Protein AF-A0A938QJS7-F1 (afdb_monomer)

Structure (mmCIF, N/CA/C/O backbone):
data_AF-A0A938QJS7-F1
#
_entry.id   AF-A0A938QJS7-F1
#
loop_
_atom_site.group_PDB
_atom_site.id
_atom_site.type_symbol
_atom_site.label_atom_id
_atom_site.label_alt_id
_atom_site.label_comp_id
_atom_site.label_asym_id
_atom_site.label_entity_id
_atom_site.label_seq_id
_atom_site.pdbx_PDB_ins_code
_atom_site.Cartn_x
_atom_site.Cartn_y
_atom_site.Cartn_z
_atom_site.occupancy
_atom_site.B_iso_or_equiv
_atom_site.auth_seq_id
_atom_site.auth_c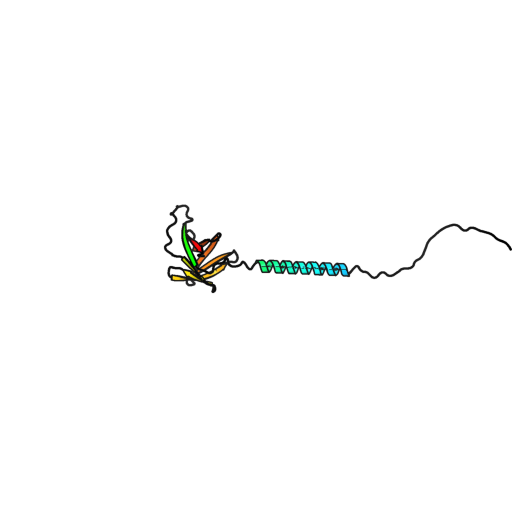omp_id
_atom_site.auth_asym_id
_atom_site.auth_atom_id
_atom_site.pdbx_PDB_model_num
ATOM 1 N N . MET A 1 1 ? 37.784 -18.267 113.689 1.00 31.81 1 MET A N 1
ATOM 2 C CA . MET A 1 1 ? 38.723 -17.239 114.183 1.00 31.81 1 MET A CA 1
ATOM 3 C C . MET A 1 1 ? 39.275 -16.461 113.005 1.00 31.81 1 MET A C 1
ATOM 5 O O . MET A 1 1 ? 39.769 -17.076 112.076 1.00 31.81 1 MET A O 1
ATOM 9 N N . LYS A 1 2 ? 39.216 -15.135 113.147 1.00 38.06 2 LYS A N 1
ATOM 10 C CA . LYS A 1 2 ? 39.923 -14.070 112.426 1.00 38.06 2 LYS A CA 1
ATOM 11 C C . LYS A 1 2 ? 39.635 -13.803 110.934 1.00 38.06 2 LYS A C 1
ATOM 13 O O . LYS A 1 2 ? 39.236 -14.695 110.198 1.00 38.06 2 LYS A O 1
ATOM 18 N N . PRO A 1 3 ? 39.768 -12.517 110.554 1.00 42.88 3 PRO A N 1
ATOM 19 C CA . PRO A 1 3 ? 38.965 -11.853 109.534 1.00 42.88 3 PRO A CA 1
ATOM 20 C C . PRO A 1 3 ? 39.857 -11.226 108.444 1.00 42.88 3 PRO A C 1
ATOM 22 O O . PRO A 1 3 ? 41.073 -11.386 108.450 1.00 42.88 3 PRO A O 1
ATOM 25 N N . GLY A 1 4 ? 39.261 -10.381 107.603 1.00 36.72 4 GLY A N 1
ATOM 26 C CA . GLY A 1 4 ? 39.935 -9.143 107.207 1.00 36.72 4 GLY A CA 1
ATOM 27 C C . GLY A 1 4 ? 40.539 -9.112 105.806 1.00 36.72 4 GLY A C 1
ATOM 28 O O . GLY A 1 4 ? 41.661 -9.540 105.584 1.00 36.72 4 GLY A O 1
ATOM 29 N N . VAL A 1 5 ? 39.789 -8.482 104.899 1.00 41.59 5 VAL A N 1
ATOM 30 C CA . VAL A 1 5 ? 40.177 -7.264 104.160 1.00 41.59 5 VAL A CA 1
ATOM 31 C C . VAL A 1 5 ? 41.667 -7.108 103.817 1.00 41.59 5 VAL A C 1
ATOM 33 O O . VAL A 1 5 ? 42.473 -6.833 104.703 1.00 41.59 5 VAL A O 1
ATOM 36 N N . ARG A 1 6 ? 41.983 -7.012 102.515 1.00 39.94 6 ARG A N 1
ATOM 37 C CA . ARG A 1 6 ? 42.830 -5.929 101.975 1.00 39.94 6 ARG A CA 1
ATOM 38 C C . ARG A 1 6 ? 42.697 -5.779 100.456 1.00 39.94 6 ARG A C 1
ATOM 40 O O . ARG A 1 6 ? 42.324 -6.695 99.739 1.00 39.94 6 ARG A O 1
ATOM 47 N N . ARG A 1 7 ? 42.932 -4.534 100.045 1.00 41.22 7 ARG A N 1
ATOM 48 C CA . ARG A 1 7 ? 42.680 -3.896 98.750 1.00 41.22 7 ARG A CA 1
ATOM 49 C C . ARG A 1 7 ? 43.703 -4.307 97.686 1.00 41.22 7 ARG A C 1
ATOM 51 O O . ARG A 1 7 ? 44.862 -4.524 98.019 1.00 41.22 7 ARG A O 1
ATOM 58 N N . GLY A 1 8 ? 43.297 -4.216 96.423 1.00 38.75 8 GLY A N 1
ATOM 59 C CA . GLY A 1 8 ? 44.179 -4.072 95.265 1.00 38.75 8 GLY A CA 1
ATOM 60 C C . GLY A 1 8 ? 43.386 -3.459 94.114 1.00 38.75 8 GLY A C 1
ATOM 61 O O . GLY A 1 8 ? 42.464 -4.082 93.605 1.00 38.75 8 GLY A O 1
ATOM 62 N N . VAL A 1 9 ? 43.679 -2.203 93.789 1.00 39.91 9 VAL A N 1
ATOM 63 C CA . VAL A 1 9 ? 43.044 -1.393 92.741 1.00 39.91 9 VAL A CA 1
ATOM 64 C C . VAL A 1 9 ? 43.908 -1.460 91.477 1.00 39.91 9 VAL A C 1
ATOM 66 O O . VAL A 1 9 ? 45.121 -1.602 91.589 1.00 39.91 9 VAL A O 1
ATOM 69 N N . ALA A 1 10 ? 43.259 -1.232 90.331 1.00 39.81 10 ALA A N 1
ATOM 70 C CA . ALA A 1 10 ? 43.796 -0.803 89.032 1.00 39.81 10 ALA A CA 1
ATOM 71 C C . ALA A 1 10 ? 44.289 -1.884 88.048 1.00 39.81 10 ALA A C 1
ATOM 73 O O . ALA A 1 10 ? 45.378 -2.420 88.177 1.00 39.81 10 ALA A O 1
ATOM 74 N N . GLY A 1 11 ? 43.505 -2.053 86.974 1.00 33.34 11 GLY A N 1
ATOM 75 C CA . GLY A 1 11 ? 43.893 -1.525 85.658 1.00 33.34 11 GLY A CA 1
ATOM 76 C C . GLY A 1 11 ? 44.690 -2.433 84.714 1.00 33.34 11 GLY A C 1
ATOM 77 O O . GLY A 1 11 ? 45.764 -2.906 85.053 1.00 33.34 11 GLY A O 1
ATOM 78 N N . GLY A 1 12 ? 44.199 -2.533 83.471 1.00 34.16 12 GLY A N 1
ATOM 79 C CA . GLY A 1 12 ? 45.002 -2.856 82.280 1.00 34.16 12 GLY A CA 1
ATOM 80 C C . GLY A 1 12 ? 44.908 -4.310 81.816 1.00 34.16 12 GLY A C 1
ATOM 81 O O . GLY A 1 12 ? 45.671 -5.150 82.259 1.00 34.16 12 GLY A O 1
ATOM 82 N N . THR A 1 13 ? 43.882 -4.665 81.038 1.00 41.47 13 THR A N 1
ATOM 83 C CA . THR A 1 13 ? 43.940 -4.878 79.569 1.00 41.47 13 THR A CA 1
ATOM 84 C C . THR A 1 13 ? 44.776 -6.066 79.092 1.00 41.47 13 THR A C 1
ATOM 86 O O . THR A 1 13 ? 46.000 -6.026 79.154 1.00 41.47 13 THR A O 1
ATOM 89 N N . GLY A 1 14 ? 44.111 -7.005 78.408 1.00 34.44 14 GLY A N 1
ATOM 90 C CA . GLY A 1 14 ? 44.694 -7.657 77.234 1.00 34.44 14 GLY A CA 1
ATOM 91 C C . GLY A 1 14 ? 44.425 -9.154 77.084 1.00 34.44 14 GLY A C 1
ATOM 92 O O . GLY A 1 14 ? 44.736 -9.934 77.971 1.00 34.44 14 GLY A O 1
ATOM 93 N N . ALA A 1 15 ? 43.977 -9.495 75.873 1.00 38.72 15 ALA A N 1
ATOM 94 C CA . ALA A 1 15 ? 43.980 -10.792 75.186 1.00 38.72 15 ALA A CA 1
ATOM 95 C C . ALA A 1 15 ? 42.708 -11.658 75.331 1.00 38.72 15 ALA A C 1
ATOM 97 O O . ALA A 1 15 ? 42.377 -12.111 76.416 1.00 38.72 15 ALA A O 1
ATOM 98 N N . ASP A 1 16 ? 41.835 -11.775 74.322 1.00 43.22 16 ASP A N 1
ATOM 99 C CA . ASP A 1 16 ? 41.950 -12.347 72.956 1.00 43.22 16 ASP A CA 1
ATOM 100 C C . ASP A 1 16 ? 41.222 -13.708 72.919 1.00 43.22 16 ASP A C 1
ATOM 102 O O . ASP A 1 16 ? 41.701 -14.709 73.443 1.00 43.22 16 ASP A O 1
ATOM 106 N N . ALA A 1 17 ? 40.037 -13.732 72.306 1.00 45.16 17 ALA A N 1
ATOM 107 C CA . ALA A 1 17 ? 39.396 -14.949 71.818 1.00 45.16 17 ALA A CA 1
ATOM 108 C C . ALA A 1 17 ? 38.735 -14.626 70.471 1.00 45.16 17 ALA A C 1
ATOM 110 O O . ALA A 1 17 ? 37.600 -14.155 70.389 1.00 45.16 17 ALA A O 1
ATOM 111 N N . ARG A 1 18 ? 39.511 -14.823 69.400 1.00 48.50 18 ARG A N 1
ATOM 112 C CA . ARG A 1 18 ? 39.071 -14.771 68.001 1.00 48.50 18 ARG A CA 1
ATOM 113 C C . ARG A 1 18 ? 38.033 -15.852 67.726 1.00 48.50 18 ARG A C 1
ATOM 115 O O . ARG A 1 18 ? 38.361 -17.034 67.713 1.00 48.50 18 ARG A O 1
ATOM 122 N N . GLU A 1 19 ? 36.823 -15.438 67.375 1.00 44.62 19 GLU A N 1
ATOM 123 C CA . GLU A 1 19 ? 35.841 -16.308 66.735 1.00 44.62 19 GLU A CA 1
ATOM 124 C C . GLU A 1 19 ? 35.809 -16.012 65.225 1.00 44.62 19 GLU A C 1
ATOM 126 O O . GLU A 1 19 ? 35.437 -14.926 64.772 1.00 44.62 19 GLU A O 1
ATOM 131 N N . CYS A 1 20 ? 36.267 -16.982 64.431 1.00 45.56 20 CYS A N 1
ATOM 132 C CA . CYS A 1 20 ? 36.286 -16.945 62.970 1.00 45.56 20 CYS A CA 1
ATOM 133 C C . CYS A 1 20 ? 34.866 -16.812 62.387 1.00 45.56 20 CYS A C 1
ATOM 135 O O . CYS A 1 20 ? 34.156 -17.804 62.222 1.00 45.56 20 CYS A O 1
ATOM 137 N N . ARG A 1 21 ? 34.460 -15.605 61.971 1.00 49.22 21 ARG A N 1
ATOM 138 C CA . ARG A 1 21 ? 33.274 -15.420 61.116 1.00 49.22 21 ARG A CA 1
ATOM 139 C C . ARG A 1 21 ? 33.619 -15.666 59.644 1.00 49.22 21 ARG A C 1
ATOM 141 O O . ARG A 1 21 ? 34.355 -14.900 59.027 1.00 49.22 21 ARG A O 1
ATOM 148 N N . LYS A 1 22 ? 33.026 -16.719 59.065 1.00 54.34 22 LYS A N 1
ATOM 149 C CA . LYS A 1 22 ? 32.989 -16.978 57.613 1.00 54.34 22 LYS A CA 1
ATOM 150 C C . LYS A 1 22 ? 32.364 -15.784 56.857 1.00 54.34 22 LYS A C 1
ATOM 152 O O . LYS A 1 22 ? 31.406 -15.185 57.353 1.00 54.34 22 LYS A O 1
ATOM 157 N N . PRO A 1 23 ? 32.839 -15.440 55.646 1.00 47.91 23 PRO A N 1
ATOM 158 C CA . PRO A 1 23 ? 32.378 -14.253 54.937 1.00 47.91 23 PRO A CA 1
ATOM 159 C C . PRO A 1 23 ? 31.032 -14.504 54.231 1.00 47.91 23 PRO A C 1
ATOM 161 O O . PRO A 1 23 ? 30.998 -15.009 53.114 1.00 47.91 23 PRO A O 1
ATOM 164 N N . LYS A 1 24 ? 29.920 -14.047 54.825 1.00 51.16 24 LYS A N 1
ATOM 165 C CA . LYS A 1 24 ? 28.575 -13.954 54.197 1.00 51.16 24 LYS A CA 1
ATOM 166 C C . LYS A 1 24 ? 28.483 -12.966 53.009 1.00 51.16 24 LYS A C 1
ATOM 168 O O . LYS A 1 24 ? 27.407 -12.703 52.489 1.00 51.16 24 LYS A O 1
ATOM 173 N N . ARG A 1 25 ? 29.595 -12.362 52.577 1.00 49.28 25 ARG A N 1
ATOM 174 C CA . ARG A 1 25 ? 29.594 -11.199 51.666 1.00 49.28 25 ARG A CA 1
ATOM 175 C C . ARG A 1 25 ? 29.548 -11.554 50.171 1.00 49.28 25 ARG A C 1
ATOM 177 O O . ARG A 1 25 ? 29.417 -10.650 49.354 1.00 49.28 25 ARG A O 1
ATOM 184 N N . LYS A 1 26 ? 29.676 -12.834 49.796 1.00 48.00 26 LYS A N 1
ATOM 185 C CA . LYS A 1 26 ? 29.774 -13.254 48.382 1.00 48.00 26 LYS A CA 1
ATOM 186 C C . LYS A 1 26 ? 28.435 -13.619 47.723 1.00 48.00 26 LYS A C 1
ATOM 188 O O . LYS A 1 26 ? 28.330 -13.484 46.510 1.00 48.00 26 LYS A O 1
ATOM 193 N N . GLU A 1 27 ? 27.411 -14.010 48.483 1.00 50.72 27 GLU A N 1
ATOM 194 C CA . GLU A 1 27 ? 26.115 -14.434 47.916 1.00 50.72 27 GLU A CA 1
ATOM 195 C C . GLU A 1 27 ? 25.278 -13.253 47.400 1.00 50.72 27 GLU A C 1
ATOM 197 O O . GLU A 1 27 ? 24.736 -13.310 46.297 1.00 50.72 27 GLU A O 1
ATOM 202 N N . ASN A 1 28 ? 25.264 -12.131 48.127 1.00 52.06 28 ASN A N 1
ATOM 203 C CA . ASN A 1 28 ? 24.489 -10.946 47.734 1.00 52.06 28 ASN A CA 1
ATOM 204 C C . ASN A 1 28 ? 24.982 -10.314 46.422 1.00 52.06 28 ASN A C 1
ATOM 206 O O . ASN A 1 28 ? 24.190 -9.776 45.654 1.00 52.06 28 ASN A O 1
ATOM 210 N N . TYR A 1 29 ? 26.283 -10.406 46.135 1.00 51.53 29 TYR A N 1
ATOM 211 C CA . TYR A 1 29 ? 26.866 -9.831 44.920 1.00 51.53 29 TYR A CA 1
ATOM 212 C C . TYR A 1 29 ? 26.600 -10.691 43.675 1.00 51.53 29 TYR A C 1
ATOM 214 O O . TYR A 1 29 ? 26.542 -10.177 42.559 1.00 51.53 29 TYR A O 1
ATOM 222 N N . PHE A 1 30 ? 26.434 -12.003 43.8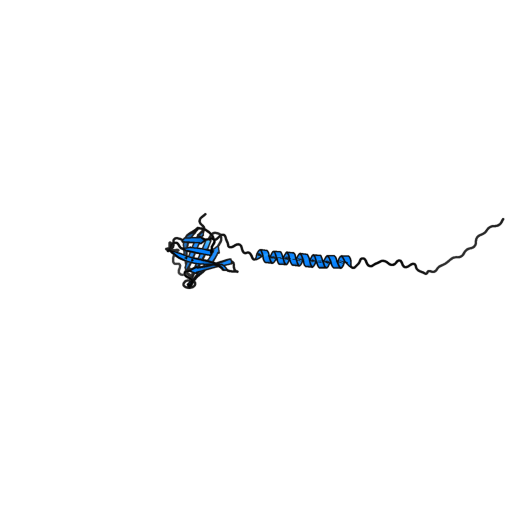60 1.00 51.53 30 PHE A N 1
ATOM 223 C CA . PHE A 1 30 ? 26.111 -12.931 42.779 1.00 51.53 30 PHE A CA 1
ATOM 224 C C . PHE A 1 30 ? 24.640 -12.803 42.363 1.00 51.53 30 PHE A C 1
ATOM 226 O O . PHE A 1 30 ? 24.362 -12.635 41.178 1.00 51.53 30 PHE A O 1
ATOM 233 N N . MET A 1 31 ? 23.723 -12.755 43.339 1.00 54.00 31 MET A N 1
ATOM 234 C CA . MET A 1 31 ? 22.284 -12.546 43.107 1.00 54.00 31 MET A CA 1
ATOM 235 C C . MET A 1 31 ? 21.978 -11.223 42.385 1.00 54.00 31 MET A C 1
ATOM 237 O O . MET A 1 31 ? 21.072 -11.152 41.560 1.00 54.00 31 MET A O 1
ATOM 241 N N . GLN A 1 32 ? 22.752 -10.167 42.652 1.00 55.44 32 GLN A N 1
ATOM 242 C CA . GLN A 1 32 ? 22.552 -8.867 42.009 1.00 55.44 32 GLN A CA 1
ATOM 243 C C . GLN A 1 32 ? 22.982 -8.869 40.530 1.00 55.44 32 GLN A C 1
ATOM 245 O O . GLN A 1 32 ? 22.318 -8.256 39.696 1.00 55.44 32 GLN A O 1
ATOM 250 N N . LYS A 1 33 ? 24.057 -9.587 40.172 1.00 57.19 33 LYS A N 1
ATOM 251 C CA . LYS A 1 33 ? 24.525 -9.687 38.776 1.00 57.19 33 LYS A CA 1
ATOM 252 C C . LYS A 1 33 ? 23.606 -10.548 37.913 1.00 57.19 33 LYS A C 1
ATOM 254 O O . LYS A 1 33 ? 23.362 -10.199 36.760 1.00 5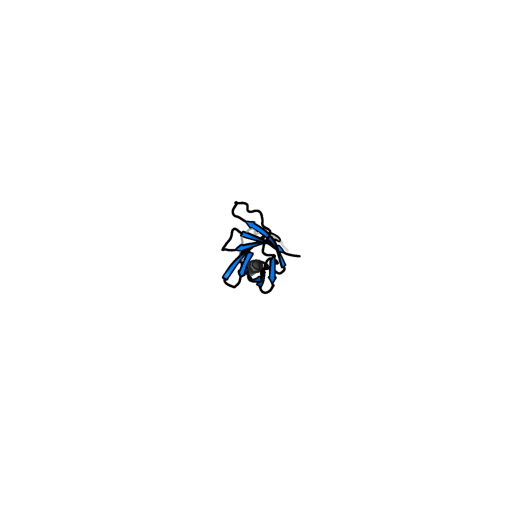7.19 33 LYS A O 1
ATOM 259 N N . THR A 1 34 ? 23.076 -11.639 38.463 1.00 60.81 34 THR A N 1
ATOM 260 C CA . THR A 1 34 ? 22.123 -12.501 37.749 1.00 60.81 34 THR A CA 1
ATOM 261 C C . THR A 1 34 ? 20.790 -11.793 37.518 1.00 60.81 34 THR A C 1
ATOM 263 O O . THR A 1 34 ? 20.240 -11.896 36.426 1.00 60.81 34 THR A O 1
ATOM 266 N N . PHE A 1 35 ? 20.309 -11.002 38.481 1.00 62.69 35 PHE A N 1
ATOM 267 C CA . PHE A 1 35 ? 19.076 -10.223 38.336 1.00 62.69 35 PHE A CA 1
ATOM 268 C C . PHE A 1 35 ? 19.180 -9.135 37.253 1.00 62.69 35 PHE A C 1
ATOM 270 O O . PHE A 1 35 ? 18.276 -8.990 36.433 1.00 62.69 35 PHE A O 1
ATOM 277 N N . VAL A 1 36 ? 20.309 -8.417 37.187 1.00 68.06 36 VAL A N 1
ATOM 278 C CA . VAL A 1 36 ? 20.558 -7.411 36.135 1.00 68.06 36 VAL A CA 1
ATOM 279 C C . VAL A 1 36 ? 20.659 -8.062 34.753 1.00 68.06 36 VAL A C 1
ATOM 281 O O . VAL A 1 36 ? 20.089 -7.546 33.793 1.00 68.06 36 VAL A O 1
ATOM 284 N N . ALA A 1 37 ? 21.324 -9.217 34.645 1.00 68.44 37 ALA A N 1
ATOM 285 C CA . ALA A 1 37 ? 21.391 -9.967 33.390 1.00 68.44 37 ALA A CA 1
ATOM 286 C C . ALA A 1 37 ? 20.005 -10.455 32.932 1.00 68.44 37 ALA A C 1
ATOM 288 O O . ALA A 1 37 ? 19.688 -10.396 31.744 1.00 68.44 37 ALA A O 1
ATOM 289 N N . LEU A 1 38 ? 19.158 -10.881 33.873 1.00 74.19 38 LEU A N 1
ATOM 290 C CA . LEU A 1 38 ? 17.805 -11.355 33.591 1.00 74.19 38 LEU A CA 1
ATOM 291 C C . LEU A 1 38 ? 16.886 -10.214 33.127 1.00 74.19 38 LEU A C 1
ATOM 293 O O . LEU A 1 38 ? 16.188 -10.366 32.128 1.00 74.19 38 LEU A O 1
ATOM 297 N N . ILE A 1 39 ? 16.949 -9.045 33.777 1.00 76.38 39 ILE A N 1
ATOM 298 C CA . ILE A 1 39 ? 16.239 -7.836 33.327 1.00 76.38 39 ILE A CA 1
ATOM 299 C C . ILE A 1 39 ? 16.727 -7.404 31.942 1.00 76.38 39 ILE A C 1
ATOM 301 O O . ILE A 1 39 ? 15.905 -7.107 31.081 1.00 76.38 39 ILE A O 1
ATOM 305 N N . GLY A 1 40 ? 18.039 -7.423 31.692 1.00 68.62 40 GLY A N 1
ATOM 306 C CA . GLY A 1 40 ? 18.592 -7.118 30.371 1.00 68.62 40 GLY A CA 1
ATOM 307 C C . GLY A 1 40 ? 18.064 -8.061 29.286 1.00 68.62 40 GLY A C 1
ATOM 308 O O . GLY A 1 40 ? 17.686 -7.599 28.209 1.00 68.62 40 GLY A O 1
ATOM 309 N N . CYS A 1 41 ? 17.946 -9.360 29.582 1.00 73.06 41 CYS A N 1
ATOM 310 C CA . CYS A 1 41 ? 17.360 -10.340 28.663 1.00 73.06 41 CYS A CA 1
ATOM 311 C C . CYS A 1 41 ? 15.868 -10.079 28.421 1.00 73.06 41 CYS A C 1
ATOM 313 O O . CYS A 1 41 ? 15.431 -10.118 27.276 1.00 73.06 41 CYS A O 1
ATOM 315 N N . ILE A 1 42 ? 15.094 -9.761 29.463 1.00 72.12 42 ILE A N 1
ATOM 316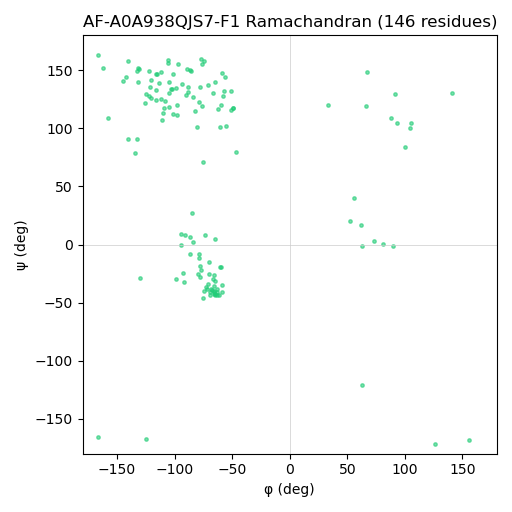 C CA . ILE A 1 42 ? 13.663 -9.439 29.339 1.00 72.12 42 ILE A CA 1
ATOM 317 C C . ILE A 1 42 ? 13.456 -8.158 28.522 1.00 72.12 42 ILE A C 1
ATOM 319 O O . ILE A 1 42 ? 12.604 -8.137 27.640 1.00 72.12 42 ILE A O 1
ATOM 323 N N . ILE A 1 43 ? 14.257 -7.112 28.753 1.00 69.94 43 ILE A N 1
ATOM 324 C CA . ILE A 1 43 ? 14.207 -5.870 27.967 1.00 69.94 43 ILE A CA 1
ATOM 325 C C . ILE A 1 43 ? 14.577 -6.150 26.505 1.00 69.94 43 ILE A C 1
ATOM 327 O O . ILE A 1 43 ? 13.887 -5.688 25.602 1.00 69.94 43 ILE A O 1
ATOM 331 N N . SER A 1 44 ? 15.611 -6.958 26.258 1.00 60.84 44 SER A N 1
ATOM 332 C CA . SER A 1 44 ? 16.014 -7.343 24.897 1.00 60.84 44 SER A CA 1
ATOM 333 C C . SER A 1 44 ? 14.914 -8.137 24.182 1.00 60.84 44 SER A C 1
ATOM 335 O O . SER A 1 44 ? 14.619 -7.870 23.020 1.00 60.84 44 SER A O 1
ATOM 337 N N . LEU A 1 45 ? 14.246 -9.057 24.886 1.00 60.97 45 LEU A N 1
ATOM 338 C CA . LEU A 1 45 ? 13.097 -9.802 24.365 1.00 60.97 45 LEU A CA 1
ATOM 339 C C . LEU A 1 45 ? 11.889 -8.888 24.095 1.00 60.97 45 LEU A C 1
ATOM 341 O O . LEU A 1 45 ? 11.245 -9.031 23.060 1.00 60.97 45 LEU A O 1
ATOM 345 N N . LEU A 1 46 ? 11.610 -7.910 24.963 1.00 59.19 46 LEU A N 1
ATOM 346 C CA . LEU A 1 46 ? 10.528 -6.933 24.773 1.00 59.19 46 LEU A CA 1
ATOM 347 C C . LEU A 1 46 ? 10.766 -6.012 23.564 1.00 59.19 46 LEU A C 1
ATOM 349 O O . LEU A 1 46 ? 9.815 -5.670 22.856 1.00 59.19 46 LEU A O 1
ATOM 353 N N . ILE A 1 47 ? 12.022 -5.645 23.287 1.00 59.84 47 ILE A N 1
ATOM 354 C CA . ILE A 1 47 ? 12.381 -4.846 22.104 1.00 59.84 47 ILE A CA 1
ATOM 355 C C . ILE A 1 47 ? 12.161 -5.655 20.815 1.00 59.84 47 ILE A C 1
ATOM 357 O O . ILE A 1 47 ? 11.644 -5.111 19.842 1.00 59.84 47 ILE A O 1
ATOM 361 N N . ILE A 1 48 ? 12.475 -6.956 20.813 1.00 56.91 48 ILE A N 1
ATOM 362 C CA . ILE A 1 48 ? 12.289 -7.833 19.642 1.00 56.91 48 ILE A CA 1
ATOM 363 C C . ILE A 1 48 ? 10.802 -8.114 19.366 1.00 56.91 48 ILE A C 1
ATOM 365 O O . ILE A 1 48 ? 10.399 -8.203 18.21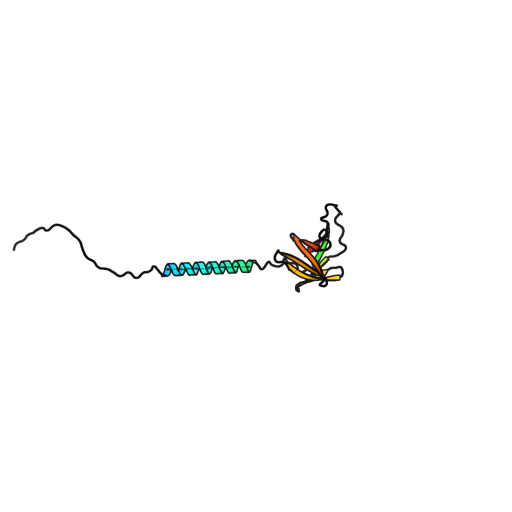1 1.00 56.91 48 ILE A O 1
ATOM 369 N N . VAL A 1 49 ? 9.952 -8.207 20.394 1.00 51.41 49 VAL A N 1
ATOM 370 C CA . VAL A 1 49 ? 8.500 -8.397 20.190 1.00 51.41 49 VAL A CA 1
ATOM 371 C C . VAL A 1 49 ? 7.834 -7.134 19.618 1.00 51.41 49 VAL A C 1
ATOM 373 O O . VAL A 1 49 ? 6.843 -7.230 18.898 1.00 51.41 49 VAL A O 1
ATOM 376 N N . SER A 1 50 ? 8.407 -5.951 19.856 1.00 45.41 50 SER A N 1
ATOM 377 C CA . SER A 1 50 ? 7.845 -4.669 19.401 1.00 45.41 50 SER A CA 1
ATOM 378 C C . SER A 1 50 ? 8.106 -4.347 17.920 1.00 45.41 50 SER A C 1
ATOM 380 O O . SER A 1 50 ? 7.546 -3.382 17.406 1.00 45.41 50 SER A O 1
ATOM 382 N N . SER A 1 51 ? 8.931 -5.129 17.213 1.00 46.00 51 SER A N 1
ATOM 383 C CA . SER A 1 51 ? 9.205 -4.943 15.777 1.00 46.00 51 SER A CA 1
ATOM 384 C C . SER A 1 51 ? 8.322 -5.791 14.860 1.00 46.00 51 SER A C 1
ATOM 386 O O . SER A 1 51 ? 8.392 -5.647 13.640 1.00 46.00 51 SER A O 1
ATOM 388 N N . SER A 1 52 ? 7.425 -6.608 15.419 1.00 46.56 52 SER A N 1
ATOM 389 C CA . SER A 1 52 ? 6.282 -7.130 14.666 1.00 46.56 52 SER A CA 1
ATOM 390 C C . SER A 1 52 ? 5.253 -6.010 14.525 1.00 46.56 52 SER A C 1
ATOM 392 O O . SER A 1 52 ? 4.221 -6.019 15.193 1.00 46.56 52 SER A O 1
ATOM 394 N N . GLN A 1 53 ? 5.557 -5.002 13.696 1.00 51.53 53 GLN A N 1
ATOM 395 C CA . GLN A 1 53 ? 4.543 -4.071 13.211 1.00 51.53 53 GLN A CA 1
ATOM 396 C C . GLN A 1 53 ? 3.466 -4.929 12.556 1.00 51.53 53 GLN A C 1
ATOM 398 O O . GLN A 1 53 ? 3.661 -5.470 11.469 1.00 51.53 53 GLN A O 1
ATOM 403 N N . ALA A 1 54 ? 2.360 -5.123 13.277 1.00 48.62 54 ALA A N 1
ATOM 404 C CA . ALA A 1 54 ? 1.173 -5.748 12.742 1.00 48.62 54 ALA A CA 1
ATOM 405 C C . ALA A 1 54 ? 0.864 -5.012 11.443 1.00 48.62 54 ALA A C 1
ATOM 407 O O . ALA A 1 54 ? 0.631 -3.801 11.478 1.00 48.62 54 ALA A O 1
ATOM 408 N N . ALA A 1 55 ? 0.936 -5.722 10.313 1.00 55.25 55 ALA A N 1
ATOM 409 C CA . ALA A 1 55 ? 0.521 -5.164 9.042 1.00 55.25 55 ALA A CA 1
ATOM 410 C C . ALA A 1 55 ? -0.869 -4.552 9.289 1.00 55.25 55 ALA A C 1
ATOM 412 O O . ALA A 1 55 ? -1.763 -5.283 9.742 1.00 55.25 55 ALA A O 1
ATOM 413 N N . PRO A 1 56 ? -1.041 -3.225 9.127 1.00 62.72 56 PRO A N 1
ATOM 414 C CA . PRO A 1 56 ? -2.332 -2.583 9.346 1.00 62.72 56 PRO A CA 1
ATOM 415 C C . PRO A 1 56 ? -3.343 -3.378 8.541 1.00 62.72 56 PRO A C 1
ATOM 417 O O . PRO A 1 56 ? -3.023 -3.732 7.416 1.00 62.72 56 PRO A O 1
ATOM 420 N N . ASN A 1 57 ? -4.473 -3.746 9.152 1.00 76.56 57 ASN A N 1
ATOM 421 C CA . ASN A 1 57 ? -5.476 -4.690 8.649 1.00 76.56 57 ASN A CA 1
ATOM 422 C C . ASN A 1 57 ? -5.846 -4.418 7.171 1.00 76.56 57 ASN A C 1
ATOM 424 O O . ASN A 1 57 ? -6.866 -3.792 6.884 1.00 76.56 57 ASN A O 1
ATOM 428 N N . LEU A 1 58 ? -4.999 -4.860 6.241 1.00 86.12 58 LEU A N 1
ATOM 429 C CA . LEU A 1 58 ? -4.995 -4.463 4.833 1.00 86.12 58 LEU A CA 1
ATOM 430 C C . LEU A 1 58 ? -5.854 -5.420 4.026 1.00 86.12 58 LEU A C 1
ATOM 432 O O . LEU A 1 58 ? -6.520 -5.008 3.089 1.00 86.12 58 LEU A O 1
ATOM 436 N N . VAL A 1 59 ? -5.893 -6.683 4.441 1.00 90.44 59 VAL A N 1
ATOM 437 C CA . VAL A 1 59 ? -6.688 -7.730 3.805 1.00 90.44 59 VAL A CA 1
ATOM 438 C C . VAL A 1 59 ? -8.166 -7.331 3.769 1.00 90.44 59 VAL A C 1
ATOM 440 O O . VAL A 1 59 ? -8.735 -6.902 4.781 1.00 90.44 59 VAL A O 1
ATOM 443 N N . GLY A 1 60 ? -8.781 -7.487 2.598 1.00 91.50 60 GLY A N 1
ATOM 444 C CA . GLY A 1 60 ? -10.172 -7.152 2.319 1.00 91.50 60 GLY A CA 1
ATOM 445 C C . GLY A 1 60 ? -10.337 -6.222 1.119 1.00 91.50 60 GLY A C 1
ATOM 446 O O . GLY A 1 60 ? -9.392 -5.935 0.383 1.00 91.50 60 GLY A O 1
ATOM 447 N N . LYS A 1 61 ? -11.571 -5.749 0.931 1.00 92.38 61 LYS A N 1
ATOM 448 C CA . LYS A 1 61 ? -11.952 -4.868 -0.175 1.00 92.38 61 LYS A CA 1
ATOM 449 C C . LYS A 1 61 ? -11.750 -3.405 0.187 1.00 92.38 61 LYS A C 1
ATOM 451 O O . LYS A 1 61 ? -12.145 -2.952 1.263 1.00 92.38 61 LYS A O 1
ATOM 456 N N . TRP A 1 62 ? -11.171 -2.669 -0.745 1.00 93.06 62 TRP A N 1
ATOM 457 C CA . TRP A 1 62 ? -10.919 -1.242 -0.658 1.00 93.06 62 TRP A CA 1
ATOM 458 C C . TRP A 1 62 ? -11.550 -0.547 -1.850 1.00 93.06 62 TRP A C 1
ATOM 460 O O . TRP A 1 62 ? -11.335 -0.924 -2.999 1.00 93.06 62 TRP A O 1
ATOM 470 N N . GLU A 1 63 ? -12.316 0.493 -1.573 1.00 91.81 63 GLU A N 1
ATOM 471 C CA . GLU A 1 63 ? -12.998 1.281 -2.589 1.00 91.81 63 GLU A CA 1
ATOM 472 C C . GLU A 1 63 ? -12.245 2.587 -2.809 1.00 91.81 63 GLU A C 1
ATOM 474 O O . GLU A 1 63 ? -11.869 3.261 -1.845 1.00 91.81 63 GLU A O 1
ATOM 479 N N . MET A 1 64 ? -12.014 2.956 -4.069 1.00 89.00 64 MET A N 1
ATOM 480 C CA . MET A 1 64 ? -11.397 4.242 -4.377 1.00 89.00 64 MET A CA 1
ATOM 481 C C . MET A 1 64 ? -12.433 5.352 -4.206 1.00 89.00 64 MET A C 1
ATOM 483 O O . MET A 1 64 ? -13.452 5.373 -4.889 1.00 89.00 64 MET A O 1
ATOM 487 N N . ILE A 1 65 ? -12.167 6.293 -3.302 1.00 88.31 65 ILE A N 1
ATOM 488 C CA . ILE A 1 65 ? -13.115 7.367 -2.977 1.00 88.31 65 ILE A CA 1
ATOM 489 C C . ILE A 1 65 ? -12.799 8.674 -3.707 1.00 88.31 65 ILE A C 1
ATOM 491 O O . ILE A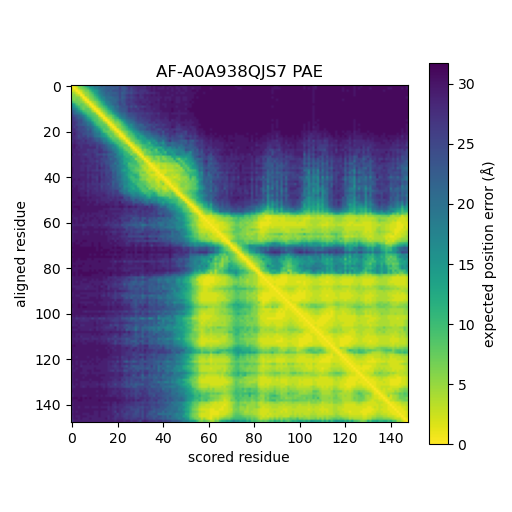 1 65 ? -13.708 9.454 -3.987 1.00 88.31 65 ILE A O 1
ATOM 495 N N . ARG A 1 66 ? -11.520 8.933 -4.010 1.00 85.19 66 ARG A N 1
ATOM 496 C CA . ARG A 1 66 ? -11.064 10.117 -4.754 1.00 85.19 66 ARG A CA 1
ATOM 497 C C . ARG A 1 66 ? -9.622 9.966 -5.231 1.00 85.19 66 ARG A C 1
ATOM 499 O O . ARG A 1 66 ? -8.868 9.159 -4.690 1.00 85.19 66 ARG A O 1
ATOM 506 N N . VAL A 1 67 ? -9.247 10.808 -6.188 1.00 83.75 67 VAL A N 1
ATOM 507 C CA . VAL A 1 67 ? -7.857 11.042 -6.593 1.00 83.75 67 VAL A CA 1
ATOM 508 C C . VAL A 1 67 ? -7.461 12.462 -6.181 1.00 83.75 67 VAL A C 1
ATOM 510 O O . VAL A 1 67 ? -8.165 13.419 -6.511 1.00 83.75 67 VAL A O 1
ATOM 513 N N . GLU A 1 68 ? -6.374 12.594 -5.424 1.00 83.56 68 GLU A N 1
ATOM 514 C CA . GLU A 1 68 ? -5.782 13.863 -4.987 1.00 83.56 68 GLU A CA 1
ATOM 515 C C . GLU A 1 68 ? -4.556 14.207 -5.849 1.00 83.56 68 GLU A C 1
ATOM 517 O O . GLU A 1 68 ? -3.824 13.312 -6.269 1.00 83.56 68 GLU A O 1
ATOM 522 N N . TYR A 1 69 ? -4.322 15.503 -6.092 1.00 79.56 69 TYR A N 1
ATOM 523 C CA . TYR A 1 69 ? -3.149 15.998 -6.820 1.00 79.56 69 TYR A CA 1
ATOM 524 C C . TYR A 1 69 ? -2.326 16.952 -5.944 1.00 79.56 69 TYR A C 1
ATOM 526 O O . TYR A 1 69 ? -2.864 17.928 -5.422 1.00 79.56 69 TYR A O 1
ATOM 534 N N . LEU A 1 70 ? -1.025 16.687 -5.792 1.00 69.38 70 LEU A N 1
ATOM 535 C CA . LEU A 1 70 ? -0.114 17.495 -4.961 1.00 69.38 70 LEU A CA 1
ATOM 536 C C . LEU A 1 70 ? 0.355 18.805 -5.621 1.00 69.38 70 LEU A C 1
ATOM 538 O O . LEU A 1 70 ? 0.940 19.651 -4.950 1.00 69.38 70 LEU A O 1
ATOM 542 N N . ASP A 1 71 ? 0.122 18.999 -6.921 1.00 62.19 71 ASP A N 1
ATOM 543 C CA . ASP A 1 71 ? 0.836 19.991 -7.741 1.00 62.19 71 ASP A CA 1
ATOM 544 C C . ASP A 1 71 ? 0.466 21.472 -7.506 1.00 62.19 71 ASP A C 1
ATOM 546 O O . ASP A 1 71 ? 0.915 22.344 -8.252 1.00 62.19 71 ASP A O 1
ATOM 550 N N . GLY A 1 72 ? -0.342 21.797 -6.491 1.00 55.28 72 GLY A N 1
ATOM 551 C CA . GLY A 1 72 ? -0.739 23.174 -6.168 1.00 55.28 72 GLY A CA 1
ATOM 552 C C . GLY A 1 72 ? -1.552 23.880 -7.264 1.00 55.28 72 GLY A C 1
ATOM 553 O O . GLY A 1 72 ? -1.992 25.010 -7.065 1.00 55.28 72 GLY A O 1
ATOM 554 N N . LYS A 1 73 ? -1.806 23.222 -8.405 1.00 60.03 73 LYS A N 1
ATOM 555 C CA . LYS A 1 73 ? -2.611 23.731 -9.525 1.00 60.03 73 LYS A CA 1
ATOM 556 C C . LYS A 1 73 ? -4.069 23.293 -9.448 1.00 60.03 73 LYS A C 1
ATOM 558 O O . LYS A 1 73 ? -4.827 23.546 -10.382 1.00 60.03 73 LYS A O 1
ATOM 563 N N . GLY A 1 74 ? -4.474 22.694 -8.326 1.00 51.28 74 GLY A N 1
ATOM 564 C CA . GLY A 1 74 ? -5.874 22.601 -7.928 1.00 51.28 74 GLY A CA 1
ATOM 565 C C . GLY A 1 74 ? -6.761 21.942 -8.976 1.00 51.28 74 GLY A C 1
ATOM 566 O O . GLY A 1 74 ? -7.886 22.396 -9.183 1.00 51.28 74 GLY A O 1
ATOM 567 N N . LYS A 1 75 ? -6.288 20.883 -9.652 1.00 59.72 75 LYS A N 1
ATOM 568 C CA . LYS A 1 75 ? -7.241 20.029 -10.362 1.00 59.72 75 LYS A CA 1
ATOM 569 C C . LYS A 1 75 ? -8.201 19.483 -9.304 1.00 59.72 75 LYS A C 1
ATOM 571 O O . LYS A 1 75 ? -7.733 18.863 -8.346 1.00 59.72 75 LYS A O 1
ATOM 576 N N . PRO A 1 76 ? -9.511 19.761 -9.420 1.00 62.62 76 PRO A N 1
ATOM 577 C CA . PRO A 1 76 ? -10.465 19.302 -8.429 1.00 62.62 76 PRO A CA 1
ATOM 578 C C . PRO A 1 76 ? -10.390 17.773 -8.349 1.00 62.62 76 PRO A C 1
ATOM 580 O O . PRO A 1 76 ? -10.119 17.138 -9.377 1.00 62.62 76 PRO A O 1
ATOM 583 N N . PRO A 1 77 ? -10.627 17.183 -7.163 1.00 64.50 77 PRO A N 1
ATOM 584 C CA . PRO A 1 77 ? -10.667 15.738 -7.007 1.00 64.50 77 PRO A CA 1
ATOM 585 C C . PRO A 1 77 ? -11.565 15.140 -8.087 1.00 64.50 77 PRO A C 1
ATOM 587 O O . PRO A 1 77 ? -12.748 15.478 -8.181 1.00 64.50 77 PRO A O 1
ATOM 590 N N . GLN A 1 78 ? -10.994 14.307 -8.952 1.00 66.12 78 GLN A N 1
ATOM 591 C CA . GLN A 1 78 ? -11.764 13.671 -10.012 1.00 66.12 78 GLN A CA 1
ATOM 592 C C . GLN A 1 78 ? -12.409 12.402 -9.477 1.00 66.12 78 GLN A C 1
ATOM 594 O O . GLN A 1 78 ? -11.858 11.726 -8.600 1.00 66.12 78 GLN A O 1
ATOM 599 N N . LYS A 1 79 ? -13.583 12.065 -10.026 1.00 62.12 79 LYS A N 1
ATOM 600 C CA . LYS A 1 79 ? -14.137 10.730 -9.824 1.00 62.12 79 LYS A CA 1
ATOM 601 C C . LYS A 1 79 ? -13.115 9.716 -10.344 1.00 62.12 79 LYS A C 1
ATOM 603 O O . LYS A 1 79 ? -12.651 9.869 -11.478 1.00 62.12 79 LYS A O 1
ATOM 608 N N . PRO A 1 80 ? -12.749 8.723 -9.531 1.00 61.47 80 PRO A N 1
ATOM 609 C CA . PRO A 1 80 ? -11.730 7.773 -9.918 1.00 61.47 80 PRO A CA 1
ATOM 610 C C . PRO A 1 80 ? -12.198 6.938 -11.115 1.00 61.47 80 PRO A C 1
ATOM 612 O O . PRO A 1 80 ? -13.365 6.557 -11.203 1.00 61.47 80 PRO A O 1
ATOM 615 N N . LYS A 1 81 ? -11.284 6.675 -12.058 1.00 60.16 81 LYS A N 1
ATOM 616 C CA . LYS A 1 81 ? -11.522 5.731 -13.165 1.00 60.16 81 LYS A CA 1
ATOM 617 C C . LYS A 1 81 ? -11.345 4.273 -12.727 1.00 60.16 81 LYS A C 1
ATOM 619 O O . LYS A 1 81 ? -11.951 3.392 -13.324 1.00 60.16 81 LYS A O 1
ATOM 624 N N . MET A 1 82 ? -10.542 4.036 -11.688 1.00 63.88 82 MET A N 1
ATOM 625 C CA . MET A 1 82 ? -10.416 2.747 -11.005 1.00 63.88 82 MET A CA 1
ATOM 626 C C . MET A 1 82 ? -11.453 2.654 -9.878 1.00 63.88 82 MET A C 1
ATOM 628 O O . MET A 1 82 ? -11.569 3.564 -9.066 1.00 63.88 82 MET A O 1
ATOM 632 N N . GLY A 1 83 ? -12.197 1.553 -9.812 1.00 72.88 83 GLY A N 1
ATOM 633 C CA . GLY A 1 83 ? -13.230 1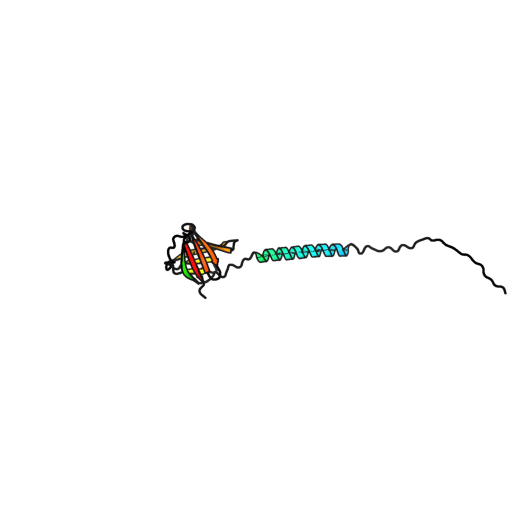.296 -8.804 1.00 72.88 83 GLY A CA 1
ATOM 634 C C . GLY A 1 83 ? -12.706 0.872 -7.425 1.00 72.88 83 GLY A C 1
ATOM 635 O O . GLY A 1 83 ? -13.403 1.053 -6.430 1.00 72.88 83 GLY A O 1
ATOM 636 N N . GLY A 1 84 ? -11.483 0.348 -7.321 1.00 88.00 84 GLY A N 1
ATOM 637 C CA . GLY A 1 84 ? -10.921 -0.086 -6.040 1.00 88.00 84 GLY A CA 1
ATOM 638 C C . GLY A 1 84 ? -9.824 -1.140 -6.156 1.00 88.00 84 GLY A C 1
ATOM 639 O O . GLY A 1 84 ? -9.318 -1.410 -7.247 1.00 88.00 84 GLY A O 1
ATOM 640 N N . ALA A 1 85 ? -9.477 -1.730 -5.015 1.00 92.19 85 ALA A N 1
ATOM 641 C CA . ALA A 1 85 ? -8.501 -2.803 -4.882 1.00 92.19 85 ALA A CA 1
ATOM 642 C C . ALA A 1 85 ? -8.950 -3.827 -3.829 1.00 92.19 85 ALA A C 1
ATOM 644 O O . ALA A 1 85 ? -9.527 -3.471 -2.805 1.00 92.19 85 ALA A O 1
ATOM 645 N N . GLU A 1 86 ? -8.668 -5.103 -4.050 1.00 93.94 86 GLU A N 1
ATOM 646 C CA . GLU A 1 86 ? -8.877 -6.179 -3.086 1.00 93.94 86 GLU A CA 1
ATOM 647 C C . GLU A 1 86 ? -7.528 -6.780 -2.702 1.00 93.94 86 GLU A C 1
ATOM 649 O O . GLU A 1 86 ? -6.751 -7.189 -3.565 1.00 93.94 86 GLU A O 1
ATOM 654 N N . PHE A 1 87 ? -7.241 -6.795 -1.401 1.00 93.19 87 PHE A N 1
ATOM 655 C CA . PHE A 1 87 ? -6.002 -7.320 -0.839 1.00 93.19 87 PHE A CA 1
ATOM 656 C C . PHE A 1 87 ? -6.261 -8.676 -0.193 1.00 93.19 87 PHE A C 1
ATOM 658 O O . PHE A 1 87 ? -7.162 -8.826 0.637 1.00 93.19 87 PHE A O 1
ATOM 665 N N . PHE A 1 88 ? -5.433 -9.653 -0.537 1.00 91.81 88 PHE A N 1
ATOM 666 C CA . PHE A 1 88 ? -5.558 -11.037 -0.100 1.00 91.81 88 PHE A CA 1
ATOM 667 C C . PHE A 1 88 ? -4.504 -11.384 0.956 1.00 91.81 88 PHE A C 1
ATOM 669 O O . PHE A 1 88 ? -3.473 -10.721 1.077 1.00 91.81 88 PHE A O 1
ATOM 676 N N . GLN A 1 89 ? -4.770 -12.435 1.739 1.00 90.06 89 GLN A N 1
ATOM 677 C CA . GLN A 1 89 ? -3.862 -12.898 2.799 1.00 90.06 89 GLN A CA 1
ATOM 678 C C . GLN A 1 89 ? -2.530 -13.433 2.260 1.00 90.06 89 GLN A C 1
ATOM 680 O O . GLN A 1 89 ? -1.526 -13.385 2.961 1.00 90.06 89 GLN A O 1
ATOM 685 N N . ASP A 1 90 ? -2.509 -13.915 1.019 1.00 90.31 90 ASP A N 1
ATOM 686 C CA . ASP A 1 90 ? -1.332 -14.454 0.335 1.00 90.31 90 ASP A CA 1
ATOM 687 C C . ASP A 1 90 ? -0.487 -13.363 -0.341 1.00 90.31 90 ASP A C 1
ATOM 689 O O . ASP A 1 90 ? 0.194 -13.630 -1.326 1.00 90.31 90 ASP A O 1
ATOM 693 N N . GLN A 1 91 ? -0.541 -12.132 0.180 1.00 91.75 91 GLN A N 1
ATOM 694 C CA . GLN A 1 91 ? 0.200 -10.972 -0.326 1.00 91.75 91 GLN A CA 1
ATOM 695 C C . GLN A 1 91 ? -0.151 -10.571 -1.762 1.00 91.75 91 GLN A C 1
ATOM 697 O O . GLN A 1 91 ? 0.559 -9.781 -2.375 1.00 91.75 91 GLN A O 1
ATOM 702 N N . LYS A 1 92 ? -1.280 -11.039 -2.300 1.00 93.06 92 LYS A N 1
ATOM 703 C CA . LYS A 1 92 ? -1.779 -10.594 -3.603 1.00 93.06 92 LYS A CA 1
ATOM 704 C C . LYS A 1 92 ? -2.682 -9.382 -3.475 1.00 93.06 92 LYS A C 1
ATOM 706 O O . LYS A 1 92 ? -3.370 -9.194 -2.469 1.00 93.06 92 LYS A O 1
ATOM 711 N N . VAL A 1 93 ? -2.704 -8.570 -4.523 1.00 93.25 93 VAL A N 1
ATOM 712 C CA . VAL A 1 93 ? -3.665 -7.483 -4.709 1.00 93.25 93 VAL A CA 1
ATOM 713 C C . VAL A 1 93 ? -4.254 -7.547 -6.110 1.00 93.25 93 VAL A C 1
ATOM 715 O O . VAL A 1 93 ? -3.548 -7.828 -7.081 1.00 93.25 93 VAL A O 1
ATOM 718 N N . MET A 1 94 ? -5.552 -7.284 -6.210 1.00 92.88 94 MET A N 1
ATOM 719 C CA . MET A 1 94 ? -6.273 -7.168 -7.471 1.00 92.88 94 MET A CA 1
ATOM 720 C C . MET A 1 94 ? -6.993 -5.828 -7.518 1.00 92.88 94 MET A C 1
ATOM 722 O O . MET A 1 94 ? -7.816 -5.524 -6.660 1.00 92.88 94 MET A O 1
ATOM 726 N N . PHE A 1 95 ? -6.682 -5.023 -8.520 1.00 90.44 95 PHE A N 1
ATOM 727 C CA . PHE A 1 95 ? -7.363 -3.774 -8.798 1.00 90.44 95 PHE A CA 1
ATOM 728 C C . PHE A 1 95 ? -8.583 -4.031 -9.680 1.00 90.44 95 PHE A C 1
ATOM 730 O O . PHE A 1 95 ? -8.634 -4.954 -10.492 1.00 90.44 95 PHE A O 1
ATOM 737 N N . SER A 1 96 ? -9.595 -3.188 -9.516 1.00 87.75 96 SER A N 1
ATOM 738 C CA . SER A 1 96 ? -10.868 -3.273 -10.246 1.00 87.75 96 SER A CA 1
ATOM 739 C C . SER A 1 96 ? -10.748 -3.160 -11.772 1.00 87.75 96 SER A C 1
ATOM 741 O O . SER A 1 96 ? -11.673 -3.533 -12.485 1.00 87.75 96 SER A O 1
ATOM 743 N N . ASP A 1 97 ? -9.640 -2.615 -12.272 1.00 82.81 97 ASP A N 1
ATOM 744 C CA . ASP A 1 97 ? -9.333 -2.492 -13.699 1.00 82.81 97 ASP A CA 1
ATOM 745 C C . ASP A 1 97 ? -8.707 -3.772 -14.286 1.00 82.81 97 ASP A C 1
ATOM 747 O O . ASP A 1 97 ? -8.385 -3.817 -15.472 1.00 82.81 97 ASP A O 1
ATOM 751 N N . GLY A 1 98 ? -8.562 -4.819 -13.468 1.00 84.38 98 GLY A N 1
ATOM 752 C CA . GLY A 1 98 ? -7.970 -6.097 -13.845 1.00 84.38 98 GLY A CA 1
ATOM 753 C C . GLY A 1 98 ? -6.460 -6.169 -13.623 1.00 84.38 98 GLY A C 1
ATOM 754 O O . GLY A 1 98 ? -5.877 -7.225 -13.867 1.00 84.38 98 GLY A O 1
ATOM 755 N N . LEU A 1 99 ? -5.814 -5.098 -13.144 1.00 87.62 99 LEU A N 1
ATOM 756 C CA . LEU A 1 99 ? -4.405 -5.156 -12.768 1.00 87.62 99 LEU A CA 1
ATOM 757 C C . LEU A 1 99 ? -4.230 -5.986 -11.496 1.00 87.62 99 LEU A C 1
ATOM 759 O O . LEU A 1 99 ? -4.971 -5.850 -10.526 1.00 87.62 99 LEU A O 1
ATOM 763 N N . SER A 1 100 ? -3.209 -6.835 -11.477 1.00 91.69 100 SER A N 1
ATOM 764 C CA . SER A 1 100 ? -2.871 -7.651 -10.313 1.00 91.69 100 SER A CA 1
ATOM 765 C C . SER A 1 100 ? -1.389 -7.568 -9.993 1.00 91.69 100 SER A C 1
ATOM 767 O O . SER A 1 100 ? -0.548 -7.384 -10.880 1.00 91.69 100 SER A O 1
ATOM 769 N N . GLY A 1 101 ? -1.065 -7.758 -8.723 1.00 93.38 101 GLY A N 1
ATOM 770 C CA . GLY A 1 101 ? 0.310 -7.762 -8.261 1.00 93.38 101 GLY A CA 1
ATOM 771 C C . GLY A 1 101 ? 0.453 -8.321 -6.862 1.00 93.38 101 GLY A C 1
ATOM 772 O O . GLY A 1 101 ? -0.467 -8.929 -6.312 1.00 93.38 101 GLY A O 1
ATOM 773 N N . GLU A 1 102 ? 1.621 -8.077 -6.295 1.00 94.06 102 GLU A N 1
ATOM 774 C CA . GLU A 1 102 ? 1.980 -8.492 -4.946 1.00 94.06 102 GLU A CA 1
ATOM 775 C C . GLU A 1 102 ? 2.213 -7.269 -4.071 1.00 94.06 102 GLU A C 1
ATOM 777 O O . GLU A 1 102 ? 2.678 -6.235 -4.551 1.00 94.06 102 GLU A O 1
ATOM 782 N N . TRP A 1 103 ? 1.892 -7.366 -2.788 1.00 93.25 103 TRP A N 1
ATOM 783 C CA . TRP A 1 103 ? 2.095 -6.296 -1.828 1.00 93.25 103 TRP A CA 1
ATOM 784 C C . TRP A 1 103 ? 2.987 -6.735 -0.671 1.00 93.25 103 TRP A C 1
ATOM 786 O O . TRP A 1 103 ? 3.027 -7.891 -0.267 1.00 93.25 103 TRP A O 1
ATOM 796 N N . THR A 1 104 ? 3.726 -5.783 -0.119 1.00 91.88 104 THR A N 1
ATOM 797 C CA . THR A 1 104 ? 4.626 -5.982 1.015 1.00 91.88 104 THR A CA 1
ATOM 798 C C . THR A 1 104 ? 4.614 -4.737 1.884 1.00 91.88 104 THR A C 1
ATOM 800 O O . THR A 1 104 ? 4.588 -3.613 1.384 1.00 91.88 104 THR A O 1
ATOM 803 N N . THR A 1 105 ? 4.643 -4.925 3.199 1.00 89.50 105 THR A N 1
ATOM 804 C CA . THR A 1 105 ? 4.826 -3.825 4.148 1.00 89.50 105 THR A CA 1
ATOM 805 C C . THR A 1 105 ? 6.317 -3.536 4.304 1.00 89.50 105 THR A C 1
ATOM 807 O O . THR A 1 105 ? 7.113 -4.436 4.566 1.00 89.50 105 THR A O 1
ATOM 810 N N . LEU A 1 106 ? 6.700 -2.279 4.112 1.00 89.00 106 LEU A N 1
ATOM 811 C CA . LEU A 1 106 ? 8.058 -1.788 4.301 1.00 89.00 106 LEU A CA 1
ATOM 812 C C . LEU A 1 106 ? 8.364 -1.596 5.800 1.00 89.00 106 LEU A C 1
ATOM 814 O O . LEU A 1 106 ? 7.439 -1.432 6.597 1.00 89.00 106 LEU A O 1
ATOM 818 N N . PRO A 1 107 ? 9.650 -1.561 6.208 1.00 83.44 107 PRO A N 1
ATOM 819 C CA . PRO A 1 107 ? 10.041 -1.408 7.617 1.00 83.44 107 PRO A CA 1
ATOM 820 C C . PRO A 1 107 ? 9.556 -0.117 8.295 1.00 83.44 107 PRO A C 1
ATOM 822 O O . PRO A 1 107 ? 9.532 -0.026 9.519 1.00 83.44 107 PRO A O 1
ATOM 825 N N . ASP A 1 108 ? 9.202 0.897 7.507 1.00 83.88 108 ASP A N 1
ATOM 826 C CA . ASP A 1 108 ? 8.662 2.176 7.971 1.00 83.88 108 ASP A CA 1
ATOM 827 C C . ASP A 1 108 ? 7.123 2.190 8.056 1.00 83.88 108 ASP A C 1
ATOM 829 O O . ASP A 1 108 ? 6.524 3.240 8.284 1.00 83.88 108 ASP A O 1
ATOM 833 N N . GLY A 1 109 ? 6.476 1.035 7.868 1.00 83.44 109 GLY A N 1
ATOM 834 C CA . GLY A 1 109 ? 5.024 0.875 7.905 1.00 83.44 109 GLY A CA 1
ATOM 835 C C . GLY A 1 109 ? 4.310 1.272 6.609 1.00 83.44 109 GLY A C 1
ATOM 836 O O . GLY A 1 109 ? 3.084 1.159 6.533 1.00 83.44 109 GLY A O 1
ATOM 837 N N . ARG A 1 110 ? 5.036 1.718 5.573 1.00 88.44 110 ARG A N 1
ATOM 838 C CA . ARG A 1 110 ? 4.454 1.981 4.250 1.00 88.44 110 ARG A CA 1
ATOM 839 C C . ARG A 1 110 ? 4.148 0.685 3.512 1.00 88.44 110 ARG A C 1
ATOM 841 O O . ARG A 1 110 ? 4.720 -0.368 3.776 1.00 88.44 110 ARG A O 1
ATOM 848 N N . LEU A 1 111 ? 3.242 0.767 2.551 1.00 91.62 111 LEU A N 1
ATOM 849 C CA . LEU A 1 111 ? 2.915 -0.322 1.646 1.00 91.62 111 LEU A CA 1
ATOM 850 C C . LEU A 1 111 ? 3.746 -0.190 0.367 1.00 91.62 111 LEU A C 1
ATOM 852 O O . LEU A 1 111 ? 3.882 0.903 -0.172 1.00 91.62 111 LEU A O 1
ATOM 856 N N . LYS A 1 112 ? 4.268 -1.298 -0.141 1.00 92.94 112 LYS A N 1
ATOM 857 C CA . LYS A 1 112 ? 4.804 -1.418 -1.495 1.00 92.94 112 LYS A CA 1
ATOM 858 C C . LYS A 1 112 ? 3.941 -2.415 -2.255 1.00 92.94 112 LYS A C 1
ATOM 860 O O . LYS A 1 112 ? 3.644 -3.482 -1.731 1.00 92.94 112 LYS A O 1
ATOM 865 N N . ILE A 1 113 ? 3.546 -2.071 -3.470 1.00 93.00 113 ILE A N 1
ATOM 866 C CA . ILE A 1 113 ? 2.795 -2.923 -4.385 1.00 93.00 113 ILE A CA 1
ATOM 867 C C . ILE A 1 113 ? 3.609 -3.048 -5.668 1.00 93.00 113 ILE A C 1
ATOM 869 O O . ILE A 1 113 ? 3.996 -2.042 -6.255 1.00 93.00 113 ILE A O 1
ATOM 873 N N . THR A 1 114 ? 3.844 -4.275 -6.108 1.00 93.06 114 THR A N 1
ATOM 874 C CA . THR A 1 114 ? 4.546 -4.592 -7.350 1.00 93.06 114 THR A CA 1
ATOM 875 C C . THR A 1 114 ? 3.543 -5.177 -8.334 1.00 93.06 114 THR A C 1
ATOM 877 O O . THR A 1 114 ? 3.083 -6.307 -8.178 1.00 93.06 114 THR A O 1
ATOM 880 N N . LEU A 1 115 ? 3.184 -4.402 -9.351 1.00 89.69 115 LEU A N 1
ATOM 881 C CA . LEU A 1 115 ? 2.276 -4.790 -10.423 1.00 89.69 115 LEU A CA 1
ATOM 882 C C . LEU A 1 115 ? 3.062 -5.407 -11.579 1.00 89.69 115 LEU A C 1
ATOM 884 O O . LEU A 1 115 ? 4.038 -4.829 -12.066 1.00 89.69 115 LEU A O 1
ATOM 888 N N . MET A 1 116 ? 2.627 -6.592 -12.018 1.00 83.00 116 MET A N 1
ATOM 889 C CA . MET A 1 116 ? 3.216 -7.328 -13.150 1.00 83.00 116 MET A CA 1
ATOM 890 C C . MET A 1 116 ? 4.748 -7.532 -13.067 1.00 83.00 116 MET A C 1
ATOM 892 O O . MET A 1 116 ? 5.396 -7.753 -14.087 1.00 83.00 116 MET A O 1
ATOM 896 N N . GLY A 1 117 ? 5.344 -7.429 -11.873 1.00 78.12 117 GLY A N 1
ATOM 897 C CA . GLY A 1 117 ? 6.791 -7.549 -11.651 1.00 78.12 117 GLY A CA 1
ATOM 898 C C . GLY A 1 117 ? 7.647 -6.366 -12.125 1.00 78.12 117 GLY A C 1
ATOM 899 O O . GLY A 1 117 ? 8.867 -6.445 -12.020 1.00 78.12 117 GLY A O 1
ATOM 900 N N . ILE A 1 118 ? 7.046 -5.290 -12.646 1.00 82.06 118 ILE A N 1
ATOM 901 C CA . ILE A 1 118 ? 7.785 -4.159 -13.244 1.00 82.06 118 ILE A CA 1
ATOM 902 C C . ILE A 1 118 ? 7.358 -2.787 -12.727 1.00 82.06 118 ILE A C 1
ATOM 904 O O . ILE A 1 118 ? 8.165 -1.862 -12.738 1.00 82.06 118 ILE A O 1
ATOM 908 N N . MET A 1 119 ? 6.104 -2.626 -12.304 1.00 85.56 119 MET A N 1
ATOM 909 C CA . MET A 1 119 ? 5.573 -1.328 -11.901 1.00 85.56 119 MET A CA 1
ATOM 910 C C . MET A 1 119 ? 5.395 -1.290 -10.391 1.00 85.56 119 MET A C 1
ATOM 912 O O . MET A 1 119 ? 4.687 -2.121 -9.827 1.00 85.56 119 MET A O 1
ATOM 916 N N . GLU A 1 120 ? 6.020 -0.313 -9.744 1.00 90.75 120 GLU A N 1
ATOM 917 C CA . GLU A 1 120 ? 5.940 -0.146 -8.298 1.00 90.75 120 GLU A CA 1
ATOM 918 C C . GLU A 1 120 ? 4.974 0.981 -7.925 1.00 90.75 120 GLU A C 1
ATOM 920 O O . GLU A 1 120 ? 4.984 2.082 -8.485 1.00 90.75 120 GLU A O 1
ATOM 925 N N . MET A 1 121 ? 4.124 0.685 -6.950 1.00 90.44 121 MET A N 1
ATOM 926 C CA . MET A 1 121 ? 3.266 1.641 -6.274 1.00 90.44 121 MET A CA 1
ATOM 927 C C . MET A 1 121 ? 3.590 1.629 -4.790 1.00 90.44 121 MET A C 1
ATOM 929 O O . MET A 1 121 ? 3.818 0.580 -4.190 1.00 90.44 121 MET A O 1
ATOM 933 N N . PHE A 1 122 ? 3.560 2.804 -4.186 1.00 92.38 122 PHE A N 1
ATOM 934 C CA . PHE A 1 122 ? 3.799 2.979 -2.766 1.00 92.38 122 PHE A CA 1
ATOM 935 C C . PHE A 1 122 ? 2.537 3.481 -2.096 1.00 92.38 122 PHE A C 1
ATOM 937 O O . PHE A 1 122 ? 1.753 4.223 -2.686 1.00 92.38 122 PHE A O 1
ATOM 944 N N . GLY A 1 123 ? 2.337 3.056 -0.856 1.00 91.62 123 GLY A N 1
ATOM 945 C CA . GLY A 1 123 ? 1.171 3.395 -0.077 1.00 91.62 123 GLY A CA 1
ATOM 946 C C . GLY A 1 123 ? 1.496 3.852 1.331 1.00 91.62 123 GLY A C 1
ATOM 947 O O . GLY A 1 123 ? 2.469 3.408 1.938 1.00 91.62 123 GLY A O 1
ATOM 948 N N . SER A 1 124 ? 0.657 4.723 1.870 1.00 91.06 124 SER A N 1
ATOM 949 C CA . SER A 1 124 ? 0.669 5.108 3.277 1.00 91.06 124 SER A CA 1
ATOM 950 C C . SER A 1 124 ? -0.733 5.023 3.866 1.00 91.06 124 SER A C 1
ATOM 952 O O . SER A 1 124 ? -1.737 5.176 3.165 1.00 91.06 124 SER A O 1
ATOM 954 N N . PHE A 1 125 ? -0.796 4.755 5.167 1.00 88.81 125 PHE A N 1
ATOM 955 C CA . PHE A 1 125 ? -2.050 4.678 5.906 1.00 88.81 125 PHE A CA 1
ATOM 956 C C . PHE A 1 125 ? -2.306 5.990 6.643 1.00 88.81 125 PHE A C 1
ATOM 958 O O . PHE A 1 125 ? -1.415 6.523 7.304 1.00 88.81 125 PHE A O 1
ATOM 965 N N . GLU A 1 126 ? -3.536 6.487 6.557 1.00 86.81 126 GLU A N 1
ATOM 966 C CA . GLU A 1 126 ? -4.017 7.645 7.309 1.00 86.81 126 GLU A CA 1
ATOM 967 C C . GLU A 1 126 ? -5.381 7.304 7.923 1.00 86.81 126 GLU A C 1
ATOM 969 O O . GLU A 1 126 ? -6.432 7.454 7.296 1.00 86.81 126 GLU A O 1
ATOM 974 N N . GLY A 1 127 ? -5.362 6.769 9.147 1.00 84.75 127 GLY A N 1
ATOM 975 C CA . GLY A 1 127 ? -6.556 6.207 9.782 1.00 84.75 127 GLY A CA 1
ATOM 976 C C . GLY A 1 127 ? -7.099 5.011 8.991 1.00 84.75 127 GLY A C 1
ATOM 977 O O . GLY A 1 127 ? -6.379 4.044 8.761 1.00 84.75 127 GLY A O 1
ATOM 978 N N . ASP A 1 128 ? -8.356 5.104 8.546 1.00 85.56 128 ASP A N 1
ATOM 979 C CA . ASP A 1 128 ? -9.035 4.076 7.734 1.00 85.56 128 ASP A CA 1
ATOM 980 C C . ASP A 1 128 ? -8.791 4.235 6.217 1.00 85.56 128 ASP A C 1
ATOM 982 O O . ASP A 1 128 ? -9.436 3.565 5.399 1.00 85.56 128 ASP A O 1
ATOM 986 N N . LEU A 1 129 ? -7.914 5.165 5.825 1.00 89.25 129 LEU A N 1
ATOM 987 C CA . LEU A 1 129 ? -7.607 5.465 4.432 1.00 89.25 129 LEU A CA 1
ATOM 988 C C . LEU A 1 129 ? -6.249 4.896 4.032 1.00 89.25 129 LEU A C 1
ATOM 990 O O . LEU A 1 129 ? -5.268 5.000 4.766 1.00 89.25 129 LEU A O 1
ATOM 994 N N . LEU A 1 130 ? -6.199 4.356 2.820 1.00 91.38 130 LEU A N 1
ATOM 995 C CA . LEU A 1 130 ? -4.981 3.949 2.139 1.00 91.38 130 LEU A CA 1
ATOM 996 C C . LEU A 1 130 ? -4.731 4.927 0.995 1.00 91.38 130 LEU A C 1
ATOM 998 O O . LEU A 1 130 ? -5.539 5.040 0.075 1.00 91.38 130 LEU A O 1
ATOM 1002 N N . LYS A 1 131 ? -3.613 5.639 1.054 1.00 91.25 131 LYS A N 1
ATOM 1003 C CA . LYS A 1 131 ? -3.156 6.542 -0.001 1.00 91.25 131 LYS A CA 1
ATOM 1004 C C . LYS A 1 131 ? -2.128 5.813 -0.841 1.00 91.25 131 LYS A C 1
ATOM 1006 O O . LYS A 1 131 ? -1.120 5.408 -0.284 1.00 91.25 131 LYS A O 1
ATOM 1011 N N . LEU A 1 132 ? -2.363 5.645 -2.138 1.00 91.06 132 LEU A N 1
ATOM 1012 C CA . LEU A 1 132 ? -1.446 5.007 -3.083 1.00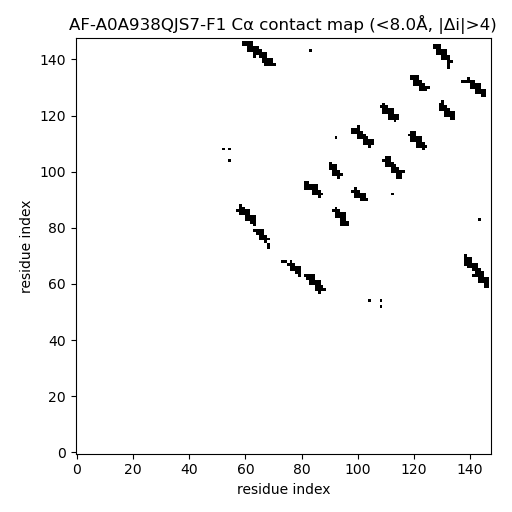 91.06 132 LEU A CA 1
ATOM 1013 C C . LEU A 1 132 ? -0.929 6.025 -4.097 1.00 91.06 132 LEU A C 1
ATOM 1015 O O . LEU A 1 132 ? -1.702 6.823 -4.614 1.00 91.06 132 LEU A O 1
ATOM 1019 N N . PHE A 1 133 ? 0.351 5.956 -4.432 1.00 88.06 133 PHE A N 1
ATOM 1020 C CA . PHE A 1 133 ? 0.987 6.766 -5.467 1.00 88.06 133 PHE A CA 1
ATOM 1021 C C . PHE A 1 133 ? 1.998 5.921 -6.252 1.00 88.06 133 PHE A C 1
ATOM 1023 O O . PHE A 1 133 ? 2.458 4.880 -5.783 1.00 88.06 133 PHE A O 1
ATOM 1030 N N . THR A 1 134 ? 2.325 6.348 -7.469 1.00 85.12 134 THR A N 1
ATOM 1031 C CA . THR A 1 134 ? 3.301 5.667 -8.342 1.00 85.12 134 THR A CA 1
ATOM 1032 C C . THR A 1 134 ? 4.605 6.459 -8.377 1.00 85.12 134 THR A C 1
ATOM 1034 O O . THR A 1 134 ? 4.587 7.673 -8.178 1.00 85.12 134 THR A O 1
ATOM 1037 N N . GLU A 1 135 ? 5.733 5.819 -8.689 1.00 79.94 135 GLU A N 1
ATOM 1038 C CA . GLU A 1 135 ? 6.979 6.565 -8.955 1.00 79.94 135 GLU A CA 1
ATOM 1039 C C . GLU A 1 135 ? 6.894 7.410 -10.231 1.00 79.94 135 GLU A C 1
ATOM 1041 O O . GLU A 1 135 ? 7.514 8.465 -10.327 1.00 79.94 135 GLU A O 1
ATOM 1046 N N . ILE A 1 136 ? 6.101 6.953 -11.205 1.00 78.62 136 ILE A N 1
ATOM 1047 C CA . ILE A 1 136 ? 5.927 7.614 -12.504 1.00 78.62 136 ILE A CA 1
ATOM 1048 C C . ILE A 1 136 ? 5.170 8.935 -12.336 1.00 78.62 136 ILE A C 1
ATOM 1050 O O . ILE A 1 136 ? 5.504 9.938 -12.965 1.00 78.62 136 ILE A O 1
ATOM 1054 N N . ASN A 1 137 ? 4.145 8.940 -11.483 1.00 77.00 137 ASN A N 1
ATOM 1055 C CA . ASN A 1 137 ? 3.348 10.115 -11.176 1.00 77.00 137 ASN A CA 1
ATOM 1056 C C . ASN A 1 137 ? 3.136 10.231 -9.657 1.00 77.00 137 ASN A C 1
ATOM 1058 O O . ASN A 1 137 ? 2.058 9.898 -9.158 1.00 77.00 137 ASN A O 1
ATOM 1062 N N . PRO A 1 138 ? 4.141 10.720 -8.907 1.00 79.00 138 PRO A N 1
ATOM 1063 C CA . PRO A 1 138 ? 4.057 10.829 -7.449 1.00 79.00 138 PRO A CA 1
ATOM 1064 C C . PRO A 1 138 ? 3.076 11.919 -7.001 1.00 79.00 138 PRO A C 1
ATOM 1066 O O . PRO A 1 138 ? 2.679 11.962 -5.840 1.00 79.00 138 PRO A O 1
ATOM 1069 N N . ASN A 1 139 ? 2.680 12.805 -7.919 1.00 81.00 139 ASN A N 1
ATOM 1070 C CA . ASN A 1 139 ? 1.721 13.866 -7.645 1.00 81.00 139 ASN A CA 1
ATOM 1071 C C . ASN A 1 139 ? 0.280 13.363 -7.625 1.00 81.00 139 ASN A C 1
ATOM 1073 O O . ASN A 1 139 ? -0.571 14.078 -7.112 1.00 81.00 139 ASN A O 1
ATOM 1077 N N . GLU A 1 140 ? 0.002 12.192 -8.199 1.00 83.12 140 GLU A N 1
ATOM 1078 C CA . GLU A 1 140 ? -1.326 11.591 -8.245 1.00 83.12 140 GLU A CA 1
ATOM 1079 C C . GLU A 1 140 ? -1.468 10.562 -7.126 1.00 83.12 140 GLU A C 1
ATOM 1081 O O . GLU A 1 140 ? -0.833 9.506 -7.136 1.00 83.12 140 GLU A O 1
ATOM 1086 N N . ILE A 1 141 ? -2.314 10.889 -6.152 1.00 87.62 141 ILE A N 1
ATOM 1087 C CA . ILE A 1 141 ? -2.559 10.055 -4.983 1.00 87.62 141 ILE A CA 1
ATOM 1088 C C . ILE A 1 141 ? -3.966 9.482 -5.084 1.00 87.62 141 ILE A C 1
ATOM 1090 O O . ILE A 1 141 ? -4.968 10.189 -4.976 1.00 87.62 141 ILE A O 1
ATOM 1094 N N . MET A 1 142 ? -4.049 8.171 -5.246 1.00 88.12 142 MET A N 1
ATOM 1095 C CA . MET A 1 142 ? -5.293 7.426 -5.140 1.00 88.12 142 MET A CA 1
ATOM 1096 C C . MET A 1 142 ? -5.627 7.225 -3.668 1.00 88.12 142 MET A C 1
ATOM 1098 O O . MET A 1 142 ? -4.838 6.650 -2.923 1.00 88.12 142 MET A O 1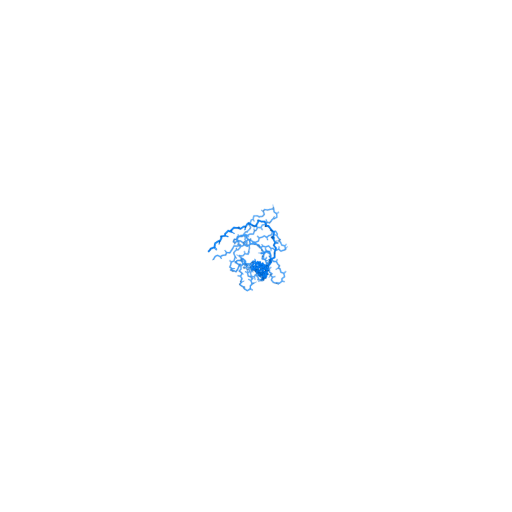
ATOM 1102 N N . VAL A 1 143 ? -6.802 7.677 -3.242 1.00 90.44 143 VAL A N 1
ATOM 1103 C CA . VAL A 1 143 ? -7.263 7.504 -1.864 1.00 90.44 143 VAL A CA 1
ATOM 1104 C C . VAL A 1 143 ? -8.328 6.422 -1.837 1.00 90.44 143 VAL A C 1
ATOM 1106 O O . VAL A 1 143 ? -9.392 6.558 -2.449 1.00 90.44 143 VAL A O 1
ATOM 1109 N N . LEU A 1 144 ? -8.040 5.349 -1.110 1.00 91.94 144 LEU A N 1
ATOM 1110 C CA . LEU A 1 144 ? -8.911 4.204 -0.932 1.00 91.94 144 LEU A CA 1
ATOM 1111 C C . LEU A 1 144 ? -9.410 4.133 0.508 1.00 91.94 144 LEU A C 1
ATOM 1113 O O . LEU A 1 144 ? -8.703 4.498 1.447 1.00 91.94 144 LEU A O 1
ATOM 1117 N N . LYS A 1 145 ? -10.625 3.623 0.684 1.00 91.69 145 LYS A N 1
ATOM 1118 C CA . LYS A 1 145 ? -11.238 3.378 1.987 1.00 91.69 145 LYS A CA 1
ATOM 1119 C C . LYS A 1 145 ? -11.593 1.905 2.119 1.00 91.69 145 LYS A C 1
ATOM 1121 O O . LYS A 1 145 ? -12.173 1.325 1.201 1.00 91.69 145 LYS A O 1
ATOM 1126 N N . LYS A 1 146 ? -11.282 1.312 3.271 1.00 89.50 146 LYS A N 1
ATOM 1127 C CA . LYS A 1 146 ? -11.641 -0.079 3.547 1.00 89.50 146 LYS A CA 1
ATOM 1128 C C . LYS A 1 146 ? -13.163 -0.234 3.647 1.00 89.50 146 LYS A C 1
ATOM 1130 O O . LYS A 1 146 ? -13.814 0.521 4.375 1.00 89.50 146 LYS A O 1
ATOM 1135 N N . GLN A 1 147 ? -13.725 -1.207 2.933 1.00 86.62 147 GLN A N 1
ATOM 1136 C CA . GLN A 1 147 ? -15.124 -1.599 3.103 1.00 86.62 147 GLN A CA 1
ATOM 1137 C C . GLN A 1 147 ? -15.262 -2.475 4.358 1.00 86.62 147 GLN A C 1
ATOM 1139 O O . GLN A 1 147 ? -14.402 -3.317 4.628 1.00 86.62 147 GLN A O 1
ATOM 1144 N N . ARG A 1 148 ? -16.296 -2.204 5.162 1.00 79.06 148 ARG A N 1
ATOM 1145 C CA . ARG A 1 148 ? -16.589 -2.938 6.403 1.00 79.06 148 ARG A CA 1
ATOM 1146 C C . ARG A 1 148 ? -17.257 -4.273 6.122 1.00 79.06 148 ARG A C 1
ATOM 1148 O O . ARG A 1 148 ? -18.060 -4.318 5.166 1.00 79.06 148 ARG A O 1
#

Nearest PDB structures (foldseek):
  4cde-assembly1_D  TM=5.525E-01  e=1.971E-02  Homo sapiens
  4oem-assembly1_A-2  TM=5.330E-01  e=1.510E-02  Homo sapiens
  4oel-assembly1_A  TM=5.417E-01  e=1.868E-02  Homo sapiens
  3pp6-assembly1_A  TM=5.704E-01  e=1.396E+00  Doryteuthis pealeii
  5lhz-assembly2_B  TM=4.527E-01  e=2.138E+00  Homo sapiens

Secondary structure (DSSP, 8-state):
-----------------------TTTHHHHHHHHHHHHHHHHHHHHHHHTT-----S--EEEEEEEEEE-SSS-PPPBPPSS-EEEE-TTSEEEETTS-EEEEEE-TTS-EEEEETTTEEEEEEEETTEEEEEESS-TTEEEEEEE--

Foldseek 3Di:
DDDDDDDDDDDDDDDDDDDDDDDPPPPVVVVVVVVVVVVVVVVVVVVVVVQPPPLPPQAAWKAFDWKAFQPVPCPDTDDDPWGTWHAHPVQKIATNVGWIFGWDQDSVSKIWTQTPNHWIKIWDDDPQWIWIAGPVHNRITTIIGGDD

Mean predicted aligned error: 16.98 Å

Solvent-accessible surface area (backbone atoms only — not comparable to full-atom values): 8982 Å² total; per-residue (Å²): 135,90,82,80,88,85,88,85,83,82,86,83,88,87,87,91,83,89,77,89,77,77,81,81,72,63,61,66,60,50,56,53,54,54,50,54,52,49,50,52,50,52,52,53,51,53,57,60,63,66,68,65,68,69,74,70,89,60,62,44,49,27,38,44,76,34,34,46,65,71,78,82,72,74,69,69,70,43,82,56,91,51,64,27,38,39,31,43,92,86,36,37,36,40,34,66,81,73,51,47,33,40,49,45,76,44,99,86,71,31,39,38,34,37,36,80,84,76,45,57,33,40,30,44,74,60,87,72,30,42,39,36,27,30,80,91,46,66,47,44,32,41,33,26,36,66,63,131

pLDDT: mean 71.7, std 19.21, range [31.81, 94.06]

Radius of gyration: 38.91 Å; Cα contacts (8 Å, |Δi|>4): 207; chains: 1; bounding box: 62×41×128 Å

Sequence (148 aa):
MKPGVRRGVAGGTGADARECRKPKRKENYFMQKTFVALIGCIISLLIIVSSSQAAPNLVGKWEMIRVEYLDGKGKPPQKPKMGGAEFFQDQKVMFSDGLSGEWTTLPDGRLKITLMGIMEMFGSFEGDLLKLFTEINPNEIMVLKKQR